Protein AF-A0A6J6EIM8-F1 (afdb_monomer_lite)

Sequence (65 aa):
MKRSDHIGLIGPPGSG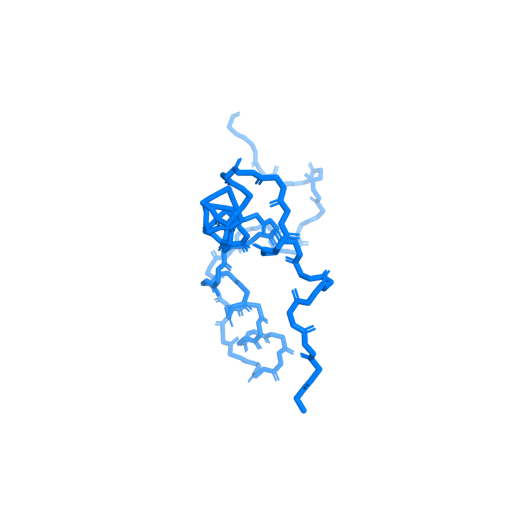RKMFLRSRANSIEGGTSEIQRNILGERVLGLPGEPRVDKELPWIDVPRN

Radius of gyration: 19.02 Å; chains: 1; bounding box: 42×45×40 Å

Foldseek 3Di:
DPDPPPVQCPDPPCSVVVVVVVVVVVCPPPHHPVRVVLCCCCPVVVHDHDDDPPPPPDPVPDDDD

Organism: NCBI:txid449393

Secondary structure (DSSP, 8-state):
---GGGTTSSSSTTHHHHHHHHHHHTTTTTS-HHHHHHHHHHHTT-PPPPP-SSTTS-GGGS---

InterPro domains:
  IPR036250 Acyl-CoA dehydrogenase-like, C-terminal [SSF47203] (18-49)

Structure (mmCIF, N/CA/C/O backbone):
data_AF-A0A6J6EIM8-F1
#
_entry.id   AF-A0A6J6EIM8-F1
#
loop_
_atom_site.group_PDB
_atom_site.id
_atom_site.type_symbol
_atom_site.label_atom_id
_atom_site.label_alt_id
_atom_site.label_comp_id
_atom_site.label_asym_id
_atom_site.label_entity_id
_atom_site.label_seq_id
_atom_site.pdbx_PDB_ins_code
_atom_site.Cartn_x
_atom_site.Cartn_y
_atom_site.Cartn_z
_atom_site.occupancy
_atom_site.B_iso_or_equiv
_atom_site.auth_seq_id
_atom_site.auth_comp_id
_atom_site.auth_asym_id
_atom_site.auth_atom_id
_atom_site.pdbx_PDB_model_num
ATOM 1 N N . MET A 1 1 ? 18.744 -26.161 -7.148 1.00 49.44 1 MET A N 1
ATOM 2 C CA . MET A 1 1 ? 18.838 -24.718 -7.460 1.00 49.44 1 MET A CA 1
ATOM 3 C C . MET A 1 1 ? 18.331 -24.513 -8.885 1.00 49.44 1 MET A C 1
ATOM 5 O O . MET A 1 1 ? 19.012 -24.924 -9.816 1.00 49.44 1 MET A O 1
ATOM 9 N N . LYS A 1 2 ? 17.089 -24.035 -9.069 1.00 54.84 2 LYS A N 1
ATOM 10 C CA . LYS A 1 2 ? 16.543 -23.778 -10.415 1.00 54.84 2 LYS A CA 1
ATOM 11 C C . LYS A 1 2 ? 17.283 -22.569 -10.994 1.00 54.84 2 LYS A C 1
ATOM 13 O O . LYS A 1 2 ? 17.339 -21.529 -10.345 1.00 54.84 2 LYS A O 1
ATOM 18 N N . ARG A 1 3 ? 17.943 -22.771 -12.135 1.00 51.06 3 ARG A N 1
ATOM 19 C CA . ARG A 1 3 ? 18.860 -21.811 -12.760 1.00 51.06 3 ARG A CA 1
ATOM 20 C C . ARG A 1 3 ? 18.115 -20.540 -13.170 1.00 51.06 3 ARG A C 1
ATOM 22 O O . ARG A 1 3 ? 16.945 -20.584 -13.539 1.00 51.06 3 ARG A O 1
ATOM 29 N N . SER A 1 4 ? 18.821 -19.418 -13.090 1.00 59.12 4 SER A N 1
ATOM 30 C CA . SER A 1 4 ? 18.397 -18.040 -13.375 1.00 59.12 4 SER A CA 1
ATOM 31 C C . SER A 1 4 ? 17.971 -17.768 -14.826 1.00 59.12 4 SER A C 1
ATOM 33 O O . SER A 1 4 ? 17.779 -16.616 -15.214 1.00 59.12 4 SER A O 1
ATOM 35 N N . ASP A 1 5 ? 17.813 -18.809 -15.635 1.00 57.91 5 ASP A N 1
ATOM 36 C CA . ASP A 1 5 ? 17.637 -18.715 -17.082 1.00 57.91 5 ASP A CA 1
ATOM 37 C C . ASP A 1 5 ? 16.256 -18.138 -17.458 1.00 57.91 5 ASP A C 1
ATOM 39 O O . ASP A 1 5 ? 16.066 -17.652 -18.567 1.00 57.91 5 ASP A O 1
ATOM 43 N N . HIS A 1 6 ? 15.302 -18.107 -16.515 1.00 56.97 6 HIS A N 1
ATOM 44 C CA . HIS A 1 6 ? 13.92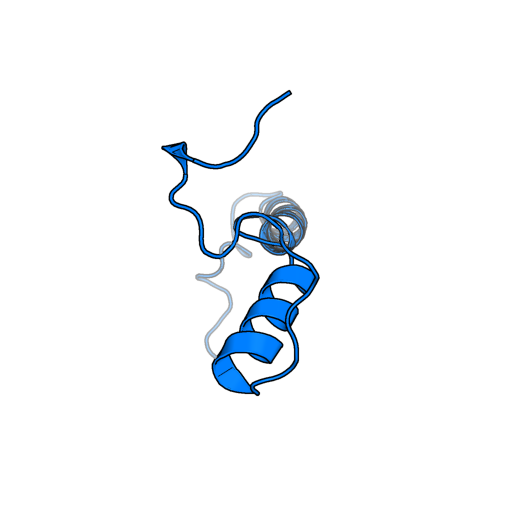3 -17.644 -16.743 1.00 56.97 6 HIS A CA 1
ATOM 45 C C . HIS A 1 6 ? 13.556 -16.314 -16.062 1.00 56.97 6 HIS A C 1
ATOM 47 O O . HIS A 1 6 ? 12.443 -15.828 -16.238 1.00 56.97 6 HIS A O 1
ATOM 53 N N . ILE A 1 7 ? 14.460 -15.704 -15.289 1.00 62.44 7 ILE A N 1
ATOM 54 C CA . ILE A 1 7 ? 14.180 -14.475 -14.510 1.00 62.44 7 ILE A CA 1
ATOM 55 C C . ILE A 1 7 ? 14.557 -13.181 -15.247 1.00 62.44 7 ILE A C 1
ATOM 57 O O . ILE A 1 7 ? 14.614 -12.113 -14.645 1.00 62.44 7 ILE A O 1
ATOM 61 N N . GLY A 1 8 ? 14.843 -13.257 -16.551 1.00 60.25 8 GLY A N 1
ATOM 62 C CA . GLY A 1 8 ? 15.201 -12.088 -17.367 1.00 60.25 8 GLY A CA 1
ATOM 63 C C . GLY A 1 8 ? 16.548 -11.446 -17.006 1.00 60.25 8 GLY A C 1
ATOM 64 O O . GLY A 1 8 ? 16.885 -10.384 -17.526 1.00 60.25 8 GLY A O 1
ATOM 65 N N . LEU A 1 9 ? 17.332 -12.080 -16.124 1.00 67.06 9 LEU A N 1
ATOM 66 C CA . LEU A 1 9 ? 18.697 -11.661 -15.788 1.00 67.06 9 LEU A CA 1
ATOM 67 C C . LEU A 1 9 ? 19.692 -12.006 -16.903 1.00 67.06 9 LEU A C 1
ATOM 69 O O . LEU A 1 9 ? 20.684 -11.299 -17.076 1.00 67.06 9 LEU A O 1
ATOM 73 N N . ILE A 1 10 ? 19.405 -13.064 -17.664 1.00 67.69 10 ILE A N 1
ATOM 74 C CA . ILE A 1 10 ? 20.167 -13.496 -18.835 1.00 67.69 10 ILE A CA 1
ATOM 75 C C . ILE A 1 10 ? 19.344 -13.097 -20.063 1.00 67.69 10 ILE A C 1
ATOM 77 O O . ILE A 1 10 ? 18.349 -13.729 -20.398 1.00 67.69 10 ILE A O 1
ATOM 81 N N . GLY A 1 11 ? 19.718 -11.983 -20.682 1.00 73.75 11 GLY A N 1
ATOM 82 C CA . GLY A 1 11 ? 19.071 -11.421 -21.866 1.00 73.75 11 GLY A CA 1
ATOM 83 C C . GLY A 1 11 ? 20.076 -10.590 -22.667 1.00 73.75 11 GLY A C 1
ATOM 84 O O . GLY A 1 11 ? 21.262 -10.594 -22.324 1.00 73.75 11 GLY A O 1
ATOM 85 N N . PRO A 1 12 ? 19.641 -9.852 -23.706 1.00 81.50 12 PRO A N 1
ATOM 86 C CA . PRO A 1 12 ? 20.516 -8.953 -24.455 1.00 81.50 12 PRO A CA 1
ATOM 87 C C . PRO A 1 12 ? 21.307 -8.006 -23.532 1.00 81.50 12 PRO A C 1
ATOM 89 O O . PRO A 1 12 ? 20.841 -7.712 -22.419 1.00 81.50 12 PRO A O 1
ATOM 92 N N . PRO A 1 13 ? 22.478 -7.497 -23.963 1.00 82.00 13 PRO A N 1
ATOM 93 C CA . PRO A 1 13 ? 23.291 -6.588 -23.158 1.00 82.00 13 PRO A CA 1
ATOM 94 C C . PRO A 1 13 ? 22.458 -5.470 -22.509 1.00 82.00 13 PRO A C 1
ATOM 96 O O . PRO A 1 13 ? 21.644 -4.823 -23.161 1.00 82.00 13 PRO A O 1
ATOM 99 N N . GLY A 1 14 ? 22.630 -5.268 -21.198 1.00 84.12 14 GLY A N 1
ATOM 100 C CA . GLY A 1 14 ? 21.873 -4.278 -20.416 1.00 84.12 14 GLY A CA 1
ATOM 101 C C . GLY A 1 14 ? 20.614 -4.803 -19.708 1.00 84.12 14 GLY A C 1
ATOM 102 O O . GLY A 1 14 ? 20.088 -4.106 -18.836 1.00 84.12 14 GLY A O 1
ATOM 103 N N . SER A 1 15 ? 20.174 -6.038 -19.980 1.00 85.88 15 SER A N 1
ATOM 104 C CA . SER A 1 15 ? 18.987 -6.640 -19.339 1.00 85.88 15 SER A CA 1
ATOM 105 C C . SER A 1 15 ? 19.089 -6.688 -17.809 1.00 85.88 15 SER A C 1
ATOM 107 O O . SER A 1 15 ? 18.176 -6.235 -17.121 1.00 85.88 15 SER A O 1
ATOM 109 N N . GLY A 1 16 ? 20.231 -7.121 -17.261 1.00 85.25 16 GLY A N 1
ATOM 110 C CA . GLY A 1 16 ? 20.452 -7.155 -15.810 1.00 85.25 16 GLY A CA 1
ATOM 111 C C . GLY A 1 16 ? 20.363 -5.774 -15.145 1.00 85.25 16 GLY A C 1
ATOM 112 O O . GLY A 1 16 ? 19.716 -5.630 -14.110 1.00 85.25 16 GLY A O 1
ATOM 113 N N . ARG A 1 17 ? 20.921 -4.725 -15.774 1.00 88.00 17 ARG A N 1
ATOM 114 C CA . ARG A 1 17 ? 20.818 -3.338 -15.277 1.00 88.00 17 ARG A CA 1
ATOM 115 C C . ARG A 1 17 ? 19.367 -2.857 -15.280 1.00 88.00 17 ARG A C 1
ATOM 117 O O . ARG A 1 17 ? 18.920 -2.261 -14.305 1.00 88.00 17 ARG A O 1
ATOM 124 N N . LYS A 1 18 ? 18.620 -3.141 -16.350 1.00 89.12 18 LYS A N 1
ATOM 125 C CA . LYS A 1 18 ? 17.194 -2.802 -16.443 1.00 89.12 18 LYS A CA 1
ATOM 126 C C . LYS A 1 18 ? 16.378 -3.511 -15.358 1.00 89.12 18 LYS A C 1
ATOM 128 O O . LYS A 1 18 ? 15.556 -2.870 -14.712 1.00 89.12 18 LYS A O 1
ATOM 133 N N . MET A 1 19 ? 16.616 -4.803 -15.132 1.00 88.81 19 MET A N 1
ATOM 134 C CA . MET A 1 19 ? 15.910 -5.576 -14.103 1.00 88.81 19 MET A CA 1
ATOM 135 C C . MET A 1 19 ? 16.257 -5.120 -12.684 1.00 88.81 19 MET A C 1
ATOM 137 O O . MET A 1 19 ? 15.369 -5.043 -11.838 1.00 88.81 19 MET A O 1
ATOM 141 N N . PHE A 1 20 ? 17.510 -4.738 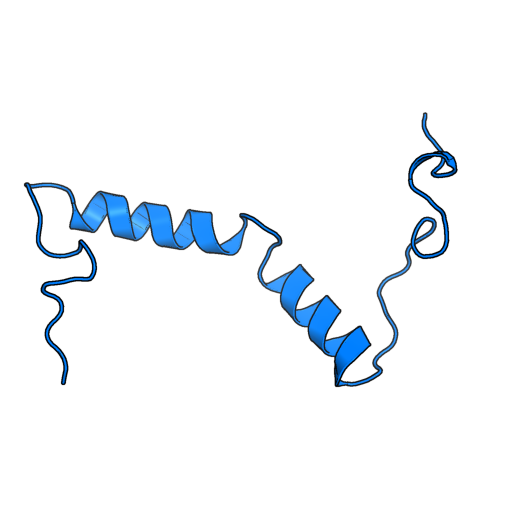-12.431 1.00 89.75 20 PHE A N 1
ATOM 142 C CA . PHE A 1 20 ? 17.899 -4.132 -11.159 1.00 89.75 20 PHE A CA 1
ATOM 143 C C . PHE A 1 20 ? 17.134 -2.830 -10.885 1.00 89.75 20 PHE A C 1
ATOM 145 O O . 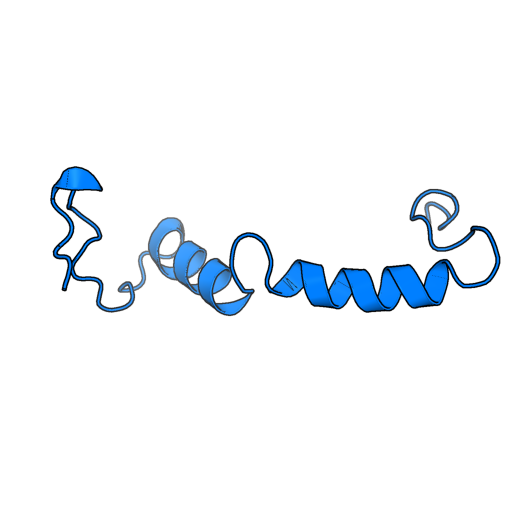PHE A 1 20 ? 16.614 -2.637 -9.792 1.00 89.75 20 PHE A O 1
ATOM 152 N N . LEU A 1 21 ? 17.001 -1.951 -11.881 1.00 92.50 21 LEU A N 1
ATOM 153 C CA . LEU A 1 21 ? 16.194 -0.737 -11.725 1.00 92.50 21 LEU A CA 1
ATOM 154 C C . LEU A 1 21 ? 14.703 -1.065 -11.561 1.00 92.50 21 LEU A C 1
ATOM 156 O O . LEU A 1 21 ? 14.017 -0.430 -10.761 1.00 92.50 21 LEU A O 1
ATOM 160 N N . ARG A 1 22 ? 14.202 -2.091 -12.262 1.00 92.00 22 ARG A N 1
ATOM 161 C CA . ARG A 1 22 ? 12.807 -2.531 -12.139 1.00 92.00 22 ARG A CA 1
ATOM 162 C C . ARG A 1 22 ? 12.481 -3.042 -10.739 1.00 92.00 22 ARG A C 1
ATOM 164 O O . ARG A 1 22 ? 11.422 -2.709 -10.224 1.00 92.00 22 ARG A O 1
ATOM 171 N N . SER A 1 23 ? 13.376 -3.790 -10.097 1.00 92.25 23 SER A N 1
ATOM 172 C CA . SER A 1 23 ? 13.120 -4.303 -8.745 1.00 92.25 23 SER A CA 1
ATOM 173 C C . SER A 1 23 ? 12.891 -3.183 -7.723 1.00 92.25 23 SER A C 1
ATOM 175 O O . SER A 1 23 ? 12.111 -3.358 -6.792 1.00 92.25 23 SER A O 1
ATOM 177 N N . ARG A 1 24 ? 13.503 -2.007 -7.926 1.00 93.31 24 ARG A N 1
ATOM 178 C CA . ARG A 1 24 ? 13.250 -0.807 -7.113 1.00 93.31 24 ARG A CA 1
ATOM 179 C C . ARG A 1 24 ? 11.884 -0.187 -7.394 1.00 93.31 24 ARG A C 1
ATOM 181 O O . ARG A 1 24 ? 11.234 0.266 -6.462 1.00 93.31 24 ARG A O 1
ATOM 188 N N . ALA A 1 25 ? 11.426 -0.188 -8.644 1.00 94.19 25 ALA A N 1
ATOM 189 C CA . ALA A 1 25 ? 10.069 0.255 -8.971 1.00 94.19 25 ALA A CA 1
ATOM 190 C C . ALA A 1 25 ? 9.006 -0.666 -8.341 1.00 94.19 25 ALA A C 1
ATOM 192 O O . ALA A 1 25 ? 7.993 -0.190 -7.830 1.00 94.19 25 ALA A O 1
ATOM 193 N N . ASN A 1 26 ? 9.280 -1.972 -8.281 1.00 93.69 26 ASN A N 1
ATOM 194 C CA . ASN A 1 26 ? 8.368 -2.948 -7.685 1.00 93.69 26 ASN A CA 1
ATOM 195 C C . ASN A 1 26 ? 8.085 -2.694 -6.190 1.00 93.69 26 ASN A C 1
ATOM 197 O O . ASN A 1 26 ? 7.067 -3.149 -5.687 1.00 93.69 26 ASN A O 1
ATOM 201 N N . SER A 1 27 ? 8.961 -1.991 -5.458 1.00 95.00 27 SER A N 1
ATOM 202 C CA . SER A 1 27 ? 8.736 -1.711 -4.031 1.00 95.00 27 SER A CA 1
ATOM 203 C C . SER A 1 27 ? 7.801 -0.530 -3.763 1.00 95.00 27 SER A C 1
ATOM 205 O O . SER A 1 27 ? 7.543 -0.240 -2.596 1.00 95.00 27 SER A O 1
ATOM 207 N N . ILE A 1 28 ? 7.362 0.184 -4.805 1.00 95.94 28 ILE A N 1
ATOM 208 C CA . ILE A 1 28 ? 6.470 1.351 -4.702 1.00 95.94 28 ILE A CA 1
ATOM 209 C C . ILE A 1 28 ? 5.182 1.195 -5.517 1.00 95.94 28 ILE A C 1
ATOM 211 O O . ILE A 1 28 ? 4.170 1.809 -5.182 1.00 95.94 28 ILE A O 1
ATOM 215 N N . GLU A 1 29 ? 5.193 0.388 -6.581 1.00 94.94 29 GLU A N 1
ATOM 216 C CA . GLU A 1 29 ? 3.999 0.134 -7.386 1.00 94.94 29 GLU A CA 1
ATOM 217 C C . GLU A 1 29 ? 3.020 -0.793 -6.652 1.00 94.94 29 GLU A C 1
ATOM 219 O O . GLU A 1 29 ? 3.424 -1.743 -5.989 1.00 94.94 29 GLU A O 1
ATOM 224 N N . GLY A 1 30 ? 1.716 -0.513 -6.743 1.00 92.25 30 GLY A N 1
ATOM 225 C CA . GLY A 1 30 ? 0.696 -1.313 -6.047 1.00 92.25 30 GLY A CA 1
ATOM 226 C C . GLY A 1 30 ? 0.701 -1.171 -4.516 1.00 92.25 30 GLY A C 1
ATOM 227 O O . GLY A 1 30 ? 0.052 -1.955 -3.826 1.00 92.25 30 GLY A O 1
ATOM 228 N N . GLY A 1 31 ? 1.408 -0.168 -3.989 1.00 94.19 31 GLY A N 1
ATOM 229 C CA . GLY A 1 31 ? 1.555 0.101 -2.561 1.00 94.19 31 GLY A CA 1
ATOM 230 C C . GLY A 1 31 ? 2.984 -0.146 -2.095 1.00 94.19 31 GLY A C 1
ATOM 231 O O . GLY A 1 31 ? 3.595 -1.161 -2.428 1.00 94.19 31 GLY A O 1
ATOM 232 N N . THR A 1 32 ? 3.526 0.788 -1.312 1.00 96.75 32 THR A N 1
ATOM 233 C CA . THR A 1 32 ? 4.892 0.653 -0.804 1.00 96.75 32 THR A CA 1
ATOM 234 C C . THR A 1 32 ? 5.010 -0.504 0.185 1.00 96.75 32 THR A C 1
ATOM 236 O O . THR A 1 32 ? 4.017 -1.003 0.725 1.00 96.75 32 THR A O 1
ATOM 239 N N . SER A 1 33 ? 6.243 -0.923 0.471 1.00 95.62 33 SER A N 1
ATOM 240 C CA . SER A 1 33 ? 6.486 -1.977 1.462 1.00 95.62 33 SER A CA 1
ATOM 241 C C . SER A 1 33 ? 5.953 -1.603 2.853 1.00 95.62 33 SER A C 1
ATOM 243 O O . SER A 1 33 ? 5.489 -2.472 3.586 1.00 95.62 33 SER A O 1
ATOM 245 N N . GLU A 1 34 ? 5.984 -0.320 3.212 1.00 95.44 34 GLU A N 1
ATOM 246 C CA . GLU A 1 34 ? 5.405 0.233 4.441 1.00 95.44 34 GLU A CA 1
ATOM 247 C C . GLU A 1 34 ? 3.888 0.027 4.472 1.00 95.44 34 GLU A C 1
ATOM 249 O O . GLU A 1 34 ? 3.374 -0.558 5.422 1.00 95.44 34 GLU A O 1
ATOM 254 N N . ILE A 1 35 ? 3.188 0.408 3.398 1.00 94.44 35 ILE A N 1
ATOM 255 C CA . ILE A 1 35 ? 1.731 0.255 3.293 1.00 94.44 35 ILE A CA 1
ATOM 256 C C . ILE A 1 35 ? 1.326 -1.219 3.379 1.00 94.44 35 ILE A C 1
ATOM 258 O O . ILE A 1 35 ? 0.403 -1.562 4.114 1.00 94.44 35 ILE A O 1
ATOM 262 N N . GLN A 1 36 ? 2.038 -2.112 2.687 1.00 95.62 36 GLN A N 1
ATOM 263 C CA . GLN A 1 36 ? 1.744 -3.548 2.740 1.00 95.62 36 GLN A CA 1
ATOM 264 C C . GLN A 1 36 ? 1.945 -4.127 4.149 1.00 95.62 36 GLN A C 1
ATOM 266 O O . GLN A 1 36 ? 1.125 -4.922 4.614 1.00 95.62 36 GLN A O 1
ATOM 271 N N . ARG A 1 37 ? 2.992 -3.703 4.872 1.00 95.31 37 ARG A N 1
ATOM 272 C CA . ARG A 1 37 ? 3.193 -4.102 6.276 1.00 95.31 37 ARG A CA 1
ATOM 273 C C . ARG A 1 37 ? 2.083 -3.574 7.183 1.00 95.31 37 ARG A C 1
ATOM 275 O O . ARG A 1 37 ? 1.609 -4.335 8.022 1.00 95.31 37 ARG A O 1
ATOM 282 N N . ASN A 1 38 ? 1.627 -2.339 6.983 1.00 95.44 38 ASN A N 1
ATOM 283 C CA . ASN A 1 38 ? 0.499 -1.779 7.732 1.00 95.44 38 ASN A CA 1
ATOM 284 C C . ASN A 1 38 ? -0.794 -2.571 7.475 1.00 95.44 38 ASN A C 1
ATOM 286 O O . ASN A 1 38 ? -1.493 -2.921 8.424 1.00 95.44 38 ASN A O 1
ATOM 290 N N . ILE A 1 39 ? -1.077 -2.938 6.217 1.00 94.38 39 ILE A N 1
ATOM 291 C CA . ILE A 1 39 ? -2.238 -3.770 5.856 1.00 94.38 39 ILE A CA 1
ATOM 292 C C . ILE A 1 39 ? -2.184 -5.125 6.567 1.00 94.38 39 ILE A C 1
ATOM 294 O O . ILE A 1 39 ? -3.195 -5.563 7.112 1.00 94.38 39 ILE A O 1
ATOM 298 N N . LEU A 1 40 ? -1.026 -5.792 6.575 1.00 96.81 40 LEU A N 1
ATOM 299 C CA . LEU A 1 40 ? -0.858 -7.059 7.293 1.00 96.81 40 LEU A CA 1
ATOM 300 C C . LEU A 1 40 ? -1.010 -6.876 8.810 1.00 96.81 40 LEU A C 1
ATOM 302 O O . LEU A 1 40 ? -1.675 -7.688 9.452 1.00 96.81 40 LEU A O 1
ATOM 306 N N . GLY A 1 41 ? -0.451 -5.804 9.373 1.00 97.44 41 GLY A N 1
ATOM 307 C CA . GLY A 1 41 ? -0.610 -5.453 10.784 1.00 97.44 41 GLY A CA 1
ATOM 308 C C . GLY A 1 41 ? -2.077 -5.302 11.182 1.00 97.44 41 GLY A C 1
ATOM 309 O O . GLY A 1 41 ? -2.515 -5.919 12.148 1.00 97.44 41 GLY A O 1
ATOM 310 N N . GLU A 1 42 ? -2.856 -4.556 10.402 1.00 95.56 42 GLU A N 1
ATOM 311 C CA . GLU A 1 42 ? -4.280 -4.339 10.669 1.00 95.56 42 GLU A CA 1
ATOM 312 C C . GLU A 1 42 ? -5.114 -5.607 10.423 1.00 95.56 42 GLU A C 1
ATOM 314 O O . GLU A 1 42 ? -5.883 -6.028 11.284 1.00 95.56 42 GLU A O 1
ATOM 319 N N . ARG A 1 43 ? -4.968 -6.243 9.252 1.00 94.62 43 ARG A N 1
ATOM 320 C CA . ARG A 1 43 ? -5.876 -7.316 8.806 1.00 94.62 43 ARG A CA 1
ATOM 321 C C . ARG A 1 43 ? -5.547 -8.692 9.363 1.00 94.62 43 ARG A C 1
ATOM 323 O O . ARG A 1 43 ? -6.456 -9.497 9.531 1.00 94.62 43 ARG A O 1
ATOM 330 N N . VAL A 1 44 ? -4.266 -8.991 9.572 1.00 97.62 44 VAL A N 1
ATOM 331 C CA . VAL A 1 44 ? -3.820 -10.315 10.034 1.00 97.62 44 VAL A CA 1
ATOM 332 C C . VAL A 1 44 ? -3.531 -10.286 11.525 1.00 97.62 44 VAL A C 1
ATOM 334 O O . VAL A 1 44 ? -3.939 -11.195 12.240 1.00 97.62 44 VAL A O 1
ATOM 337 N N . LEU A 1 45 ? -2.835 -9.249 11.996 1.00 97.25 45 LEU A N 1
ATOM 338 C CA . LEU A 1 45 ? -2.410 -9.159 13.394 1.00 97.25 45 LEU A CA 1
ATOM 339 C C . LEU A 1 45 ? -3.395 -8.389 14.287 1.00 97.25 45 LEU A C 1
ATOM 341 O O . LEU A 1 45 ? -3.219 -8.390 15.502 1.00 97.25 45 LEU A O 1
ATOM 345 N N . GLY A 1 46 ? -4.420 -7.742 13.721 1.00 95.88 46 GLY A N 1
ATOM 346 C CA . GLY A 1 46 ? -5.409 -6.974 14.485 1.00 95.88 46 GLY A CA 1
ATOM 347 C C . GLY A 1 46 ? -4.839 -5.723 15.163 1.00 95.88 46 GLY A C 1
ATOM 348 O O . GLY A 1 46 ? -5.422 -5.229 16.127 1.00 95.88 46 GLY A O 1
ATOM 349 N N . LEU A 1 47 ? -3.691 -5.222 14.700 1.00 97.12 47 LEU A N 1
ATOM 350 C CA . LEU A 1 47 ? -3.100 -3.995 15.226 1.00 97.12 47 LEU A CA 1
ATOM 351 C C . LEU A 1 47 ? -3.962 -2.781 14.843 1.00 97.12 47 LEU A C 1
ATOM 353 O O . LEU A 1 47 ? -4.600 -2.793 13.785 1.00 97.12 47 LEU A O 1
ATOM 357 N N . PRO A 1 48 ? -3.967 -1.709 15.657 1.00 94.19 48 PRO A N 1
ATOM 358 C CA . PRO A 1 48 ? -4.622 -0.464 15.279 1.00 94.19 48 PRO A CA 1
ATOM 359 C C . PRO A 1 48 ? -4.097 0.047 13.932 1.00 94.19 48 PRO A C 1
ATOM 361 O O . PRO A 1 48 ? -2.888 0.168 13.734 1.00 94.19 48 PRO A O 1
ATOM 364 N N . GLY A 1 49 ? -5.014 0.335 13.008 1.00 89.62 49 GLY A N 1
ATOM 365 C CA . GLY A 1 49 ? -4.676 0.939 11.722 1.00 89.62 49 GLY A CA 1
ATOM 366 C C . GLY A 1 49 ? -4.240 2.398 11.868 1.00 89.62 49 GLY A C 1
ATOM 367 O O . GLY A 1 49 ? -4.554 3.061 12.858 1.00 89.62 49 GLY A O 1
ATOM 368 N N . GLU A 1 50 ? -3.545 2.917 10.856 1.00 89.38 50 GLU A N 1
ATOM 369 C CA . GLU A 1 50 ? -3.246 4.350 10.777 1.00 89.38 50 GLU A CA 1
ATOM 370 C C . GLU A 1 50 ? -4.544 5.179 10.683 1.00 89.38 50 GLU A C 1
ATOM 372 O O . GLU A 1 50 ? -5.536 4.694 10.120 1.00 89.38 50 GLU A O 1
ATOM 377 N N . PRO A 1 51 ? -4.565 6.422 11.207 1.00 88.75 51 PRO A N 1
ATOM 378 C CA . PRO A 1 51 ? -5.729 7.297 11.119 1.00 88.75 51 PRO A CA 1
ATOM 379 C C . PRO A 1 51 ? -6.153 7.525 9.666 1.00 88.75 51 PRO A C 1
ATOM 381 O O . PRO A 1 51 ? -5.401 8.077 8.863 1.00 88.75 51 PRO A O 1
ATOM 384 N N . ARG A 1 52 ? -7.374 7.104 9.335 1.00 87.56 52 ARG A N 1
ATOM 385 C CA . ARG A 1 52 ? -7.981 7.252 8.009 1.00 87.56 52 ARG A CA 1
ATOM 386 C C . ARG A 1 52 ? -9.394 7.789 8.165 1.00 87.56 52 ARG A C 1
ATOM 388 O O . ARG A 1 52 ? -10.172 7.238 8.939 1.00 87.56 52 ARG A O 1
ATOM 395 N N . VAL A 1 53 ? -9.712 8.858 7.443 1.00 88.12 53 VAL A N 1
ATOM 396 C CA . VAL A 1 53 ? -11.033 9.517 7.492 1.00 88.12 53 VAL A CA 1
ATOM 397 C C . VAL A 1 53 ? -12.034 8.909 6.507 1.00 88.12 53 VAL A C 1
ATOM 399 O O . VAL A 1 53 ? -13.228 9.153 6.604 1.00 88.12 53 VAL A O 1
ATOM 402 N N . ASP A 1 54 ? -11.544 8.111 5.565 1.00 90.62 54 ASP A N 1
ATOM 403 C CA . ASP A 1 54 ? -12.253 7.616 4.386 1.00 90.62 54 ASP A CA 1
ATOM 404 C C . ASP A 1 54 ? -12.513 6.104 4.414 1.00 90.62 54 ASP A C 1
ATOM 406 O O . ASP A 1 54 ? -13.217 5.583 3.558 1.00 90.62 54 ASP A O 1
ATOM 410 N N . LYS A 1 55 ? -11.966 5.383 5.399 1.00 86.12 55 LYS A N 1
ATO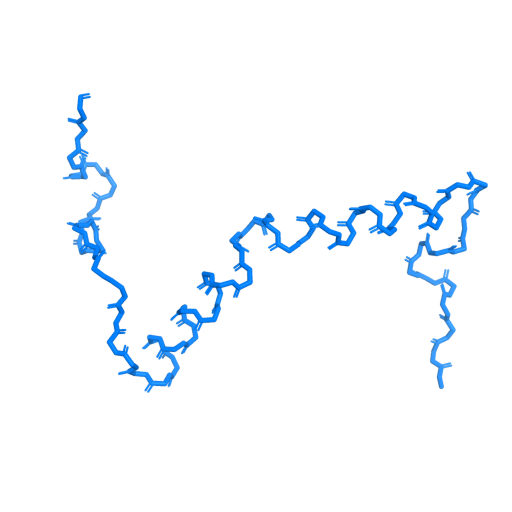M 411 C CA . LYS A 1 55 ? -11.937 3.911 5.423 1.00 86.12 55 LYS A CA 1
ATOM 412 C C . LYS A 1 55 ? -13.316 3.253 5.301 1.00 86.12 55 LYS A C 1
ATOM 414 O O . LYS A 1 55 ? -13.436 2.229 4.635 1.00 86.12 55 LYS A O 1
ATOM 419 N N . GLU A 1 56 ? -14.313 3.827 5.966 1.00 90.00 56 GLU A N 1
ATOM 420 C CA . GLU A 1 56 ? -15.682 3.297 6.029 1.00 90.00 56 GLU A CA 1
ATOM 421 C C . GLU A 1 56 ? -16.623 3.986 5.028 1.00 90.00 56 GLU A C 1
ATOM 423 O O . GLU A 1 56 ? -17.823 3.718 5.009 1.00 90.00 56 GLU A O 1
ATOM 428 N N . LEU A 1 57 ? -16.091 4.893 4.202 1.00 93.25 57 LEU A N 1
ATOM 429 C CA . LEU A 1 57 ? -16.864 5.639 3.223 1.00 93.25 57 LEU A CA 1
ATOM 430 C C . LEU A 1 57 ? -16.720 4.996 1.838 1.00 93.25 57 LEU A C 1
ATOM 432 O O . LEU A 1 57 ? -15.608 4.697 1.393 1.00 93.25 57 LEU A O 1
ATOM 436 N N . PRO A 1 58 ? -17.825 4.814 1.100 1.00 94.31 58 PRO A N 1
ATOM 437 C CA . PRO A 1 58 ? -17.756 4.598 -0.335 1.00 94.31 58 PRO A CA 1
ATOM 438 C C . PRO A 1 58 ? -16.988 5.737 -1.019 1.00 94.31 58 PRO A C 1
ATOM 440 O O . PRO A 1 58 ? -17.065 6.891 -0.607 1.00 94.31 58 PRO A O 1
ATOM 443 N N . TRP A 1 59 ? -16.301 5.441 -2.127 1.00 91.56 59 TRP A N 1
ATOM 444 C CA . TRP A 1 59 ? -15.480 6.430 -2.848 1.00 91.56 59 TRP A CA 1
ATOM 445 C C . TRP A 1 59 ? -16.226 7.720 -3.241 1.00 91.56 59 TRP A C 1
ATOM 447 O O . TRP A 1 59 ? -15.620 8.788 -3.336 1.00 91.56 59 TRP A O 1
ATOM 457 N N . ILE A 1 60 ? -17.534 7.623 -3.499 1.00 94.69 60 ILE A N 1
ATOM 458 C CA . ILE A 1 60 ? -18.378 8.772 -3.851 1.00 94.69 60 ILE A CA 1
ATOM 459 C C . ILE A 1 60 ? -18.572 9.748 -2.680 1.00 94.69 60 ILE A C 1
ATOM 461 O O . ILE A 1 60 ? -18.735 10.940 -2.923 1.00 94.69 60 ILE A O 1
ATOM 465 N N . ASP A 1 61 ? -18.471 9.257 -1.445 1.00 95.00 61 ASP A N 1
ATOM 466 C CA . ASP A 1 61 ? -18.714 10.016 -0.215 1.00 95.00 61 ASP A CA 1
ATOM 467 C C . ASP A 1 61 ? -17.417 10.561 0.414 1.00 95.00 61 ASP A C 1
ATOM 469 O O . ASP A 1 61 ? -17.457 11.254 1.430 1.00 95.00 61 ASP A O 1
ATOM 473 N N . VAL A 1 62 ? -16.250 10.271 -0.177 1.00 93.19 62 VAL A N 1
ATOM 474 C CA . VAL A 1 62 ? -14.951 10.768 0.306 1.00 93.19 62 VAL A CA 1
ATOM 475 C C . VAL A 1 62 ? -14.860 12.290 0.094 1.00 93.19 62 VAL A C 1
ATOM 477 O O . VAL A 1 62 ? -14.988 12.738 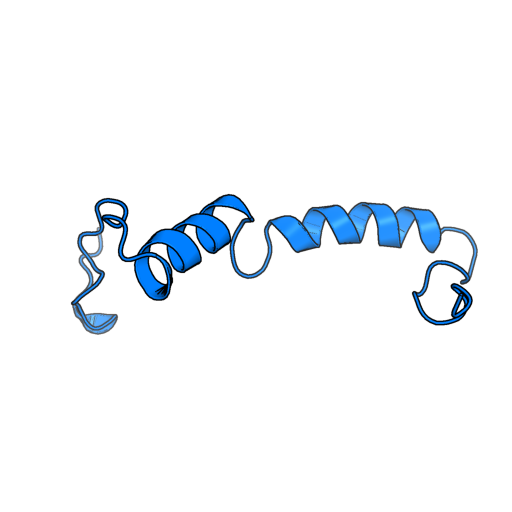-1.051 1.00 93.19 62 VAL A O 1
ATOM 480 N N . PRO A 1 63 ? -14.593 13.098 1.144 1.00 89.38 63 PRO A N 1
ATOM 481 C CA . PRO A 1 63 ? -14.469 14.552 1.024 1.00 89.38 63 PRO A CA 1
ATOM 482 C C . PRO A 1 63 ? -13.387 14.977 0.022 1.00 89.38 63 PRO A C 1
ATOM 484 O O . PRO A 1 63 ? -12.289 14.419 0.001 1.00 89.38 63 PRO A O 1
ATOM 487 N N . ARG A 1 64 ? -13.684 15.991 -0.800 1.00 86.81 64 ARG A N 1
ATOM 488 C CA . ARG A 1 64 ? -12.767 16.570 -1.797 1.00 86.81 64 ARG A CA 1
ATOM 489 C C . ARG A 1 64 ? -12.651 18.078 -1.572 1.00 86.81 64 ARG A C 1
ATOM 491 O O . ARG A 1 64 ? -13.632 18.698 -1.167 1.00 86.81 64 ARG A O 1
ATOM 498 N N . ASN A 1 65 ? -11.459 18.625 -1.818 1.00 77.38 65 ASN A N 1
ATOM 499 C CA . ASN A 1 65 ? -11.189 20.068 -1.791 1.00 77.38 65 ASN A CA 1
ATOM 500 C C . ASN A 1 65 ? -11.696 20.759 -3.058 1.00 77.38 65 ASN A C 1
ATOM 502 O O . ASN A 1 65 ? -11.643 20.109 -4.129 1.00 77.38 65 ASN A O 1
#

pLDDT: mean 86.47, std 12.93, range [49.44, 97.62]